Protein AF-A0A6N3GU72-F1 (afdb_monomer)

Nearest PDB structures (foldseek):
  8t19-assembly1_A  TM=7.615E-01  e=7.995E-03  Planobispora rosea
  4bs9-assembly1_A-2  TM=6.836E-01  e=5.473E-03  uncultured Prochloron sp. 06037A
  5lq4-assembly1_B  TM=6.013E-01  e=5.316E-02  Cyanothece sp. PCC 7425
  8pz5-assembly1_B  TM=5.854E-01  e=4.129E-02  Cyanothece sp. PCC 7425
  5why-assembly2_B  TM=6.225E-01  e=4.847E-01  Acetivibrio thermocellus ATCC 27405

Foldseek 3Di:
DLKAFDPQFDWDDDPQWIWTDDPVDIDIDHHNPCLVVVLNVVSHRPDDLVVSCVVGPDDSVVVVVSVVVCVVVVRIDHPVPDDPPDDPVRVVVVVVVVPPDD

Sequence (102 aa):
MRPKIKESMAPIYINNKIVFGTKSTHIEIDDEDGEIFKLLNIINGDLDINEIYKTSSIDNDIIDEVIDVLNENLLIENVELDSNLLSIYEKNRYNTNTVTNF

Secondary structure (DS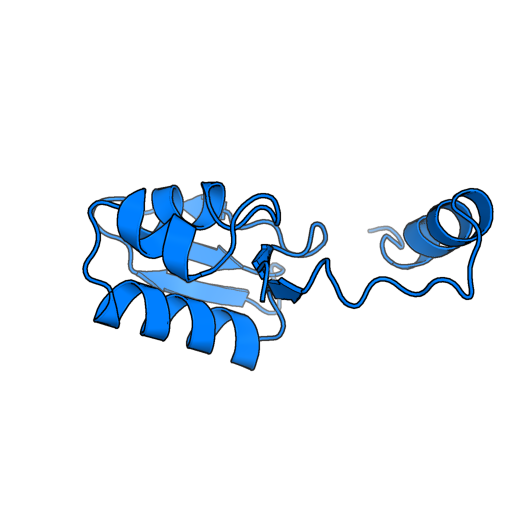SP, 8-state):
--EEE-GGG--EEETTEEEEE-SSSEEEEE-TTSHHHHHHHH-BSSS-HHHHHHH-SS-HHHHHHHHHHHHHTT-EEEGGG--TTS-HHHHHHHHTTSS---

Organism: NCBI:txid1559

Mean predicted aligned error: 6.75 Å

pLDDT: mean 84.99, std 13.01, range [34.69, 94.56]

Radius of gyration: 14.92 Å; Cα contacts (8 Å, |Δi|>4): 106; chains: 1; bounding box: 33×22×38 Å

Structure (mmCIF, N/CA/C/O backbone):
data_AF-A0A6N3GU72-F1
#
_entry.id   AF-A0A6N3GU72-F1
#
loop_
_atom_site.group_PDB
_atom_site.id
_atom_site.type_symbol
_atom_site.label_atom_id
_atom_site.label_alt_id
_atom_site.label_comp_id
_atom_site.label_asym_id
_atom_site.label_entity_id
_atom_site.label_seq_id
_atom_site.pdbx_PDB_ins_code
_atom_site.Cartn_x
_atom_site.Cartn_y
_atom_site.Cartn_z
_atom_site.occupancy
_atom_site.B_iso_or_equiv
_atom_site.auth_seq_id
_atom_site.auth_comp_id
_atom_site.auth_asym_id
_atom_site.auth_atom_id
_atom_site.pdbx_PDB_model_num
ATOM 1 N N . MET A 1 1 ? 9.821 -8.779 0.712 1.00 83.88 1 MET A N 1
ATOM 2 C CA . MET A 1 1 ? 9.105 -7.834 -0.165 1.00 83.88 1 MET A CA 1
ATOM 3 C C . MET A 1 1 ? 9.304 -6.449 0.402 1.00 83.88 1 MET A C 1
ATOM 5 O O . MET A 1 1 ? 9.120 -6.286 1.605 1.00 83.88 1 MET A O 1
ATOM 9 N N . ARG A 1 2 ? 9.662 -5.490 -0.452 1.00 92.12 2 ARG A N 1
ATOM 10 C CA . ARG A 1 2 ? 9.661 -4.063 -0.124 1.00 92.12 2 ARG A CA 1
ATOM 11 C C . ARG A 1 2 ? 8.479 -3.415 -0.843 1.00 92.12 2 ARG A C 1
ATOM 13 O O . ARG A 1 2 ? 8.582 -3.164 -2.045 1.00 92.12 2 ARG A O 1
ATOM 20 N N . PRO A 1 3 ? 7.321 -3.278 -0.178 1.00 93.00 3 PRO A N 1
ATOM 21 C CA . PRO A 1 3 ? 6.127 -2.774 -0.833 1.00 93.00 3 PRO A CA 1
ATOM 22 C C . PRO A 1 3 ? 6.223 -1.260 -1.042 1.00 93.00 3 PRO A C 1
ATOM 24 O O . PRO A 1 3 ? 6.594 -0.512 -0.137 1.00 93.00 3 PRO A O 1
ATOM 27 N N . LYS A 1 4 ? 5.858 -0.815 -2.242 1.00 93.19 4 LYS A N 1
ATOM 28 C CA . LYS 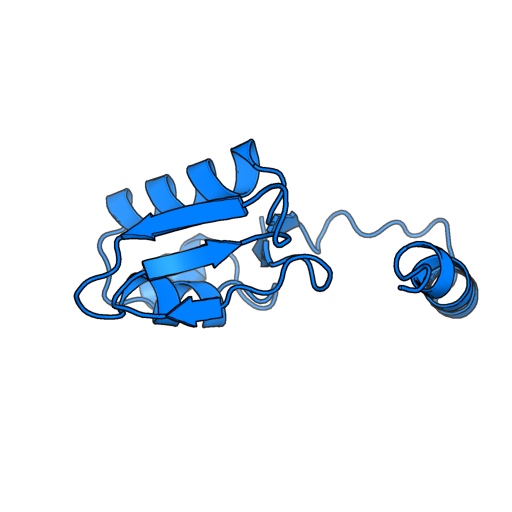A 1 4 ? 5.738 0.593 -2.617 1.00 93.19 4 LYS A CA 1
ATOM 29 C C . LYS A 1 4 ? 4.364 0.838 -3.223 1.00 93.19 4 LYS A C 1
ATOM 31 O O . LYS A 1 4 ? 3.942 0.084 -4.094 1.00 93.19 4 LYS A O 1
ATOM 36 N N . ILE A 1 5 ? 3.678 1.895 -2.801 1.00 92.44 5 ILE A N 1
ATOM 37 C CA . ILE A 1 5 ? 2.449 2.349 -3.463 1.00 92.44 5 ILE A CA 1
ATOM 38 C C . ILE A 1 5 ? 2.770 2.831 -4.883 1.00 92.44 5 ILE A C 1
ATOM 40 O O . ILE A 1 5 ? 3.695 3.620 -5.090 1.00 92.44 5 ILE A O 1
ATOM 44 N N . LYS A 1 6 ? 1.984 2.388 -5.868 1.00 88.50 6 LYS A N 1
ATOM 45 C CA . LYS A 1 6 ? 2.147 2.818 -7.260 1.00 88.50 6 LYS A CA 1
ATOM 46 C C . LYS A 1 6 ? 1.897 4.314 -7.396 1.00 88.50 6 LYS A C 1
ATOM 48 O O . LYS A 1 6 ? 0.840 4.816 -7.027 1.00 88.50 6 LYS A O 1
ATOM 53 N N . GLU A 1 7 ? 2.831 5.012 -8.032 1.00 83.25 7 GLU A N 1
ATOM 54 C CA . GLU A 1 7 ? 2.750 6.466 -8.228 1.00 83.25 7 GLU A CA 1
ATOM 55 C C . GLU A 1 7 ? 1.509 6.891 -9.030 1.00 83.25 7 GLU A C 1
ATOM 57 O O . GLU A 1 7 ? 0.934 7.947 -8.778 1.00 83.25 7 GLU A O 1
ATOM 62 N N . SER A 1 8 ? 1.048 6.048 -9.960 1.00 81.62 8 SER A N 1
ATOM 63 C CA . SER A 1 8 ? -0.170 6.286 -10.745 1.00 81.62 8 SER A CA 1
ATOM 64 C C . SER A 1 8 ? -1.469 6.162 -9.941 1.00 81.62 8 SER A C 1
ATOM 66 O O . SER A 1 8 ? -2.518 6.575 -10.431 1.00 81.62 8 SER A O 1
ATOM 68 N N . MET A 1 9 ? -1.409 5.604 -8.729 1.00 85.19 9 MET A N 1
ATOM 69 C CA . MET A 1 9 ? -2.548 5.341 -7.847 1.00 85.19 9 MET A CA 1
ATOM 70 C C . MET A 1 9 ? -2.288 5.909 -6.447 1.00 85.19 9 MET A C 1
ATOM 72 O O . MET A 1 9 ? -2.516 5.241 -5.442 1.00 85.19 9 MET A O 1
ATOM 76 N N . ALA A 1 10 ? -1.783 7.142 -6.373 1.00 86.06 10 ALA A N 1
ATOM 77 C CA . ALA A 1 10 ? -1.529 7.798 -5.096 1.00 86.06 10 ALA A CA 1
ATOM 78 C C . ALA A 1 10 ? -2.828 7.927 -4.260 1.00 86.06 10 ALA A C 1
ATOM 80 O O . ALA A 1 10 ? -3.842 8.396 -4.788 1.00 86.06 10 ALA A O 1
ATOM 81 N N . PRO A 1 11 ? -2.815 7.540 -2.971 1.00 91.44 11 PRO A N 1
ATOM 82 C CA . PRO A 1 11 ? -3.986 7.599 -2.107 1.00 91.44 11 PRO A CA 1
ATOM 83 C C . PRO A 1 11 ? -4.355 9.037 -1.754 1.00 91.44 11 PRO A C 1
ATOM 85 O O . PRO A 1 11 ? -3.491 9.893 -1.553 1.00 91.44 11 PRO A O 1
ATOM 88 N N . ILE A 1 12 ? -5.653 9.284 -1.597 1.00 90.94 12 ILE A N 1
ATOM 89 C CA . ILE A 1 12 ? -6.192 10.561 -1.125 1.00 90.94 12 ILE A CA 1
ATOM 90 C C . ILE A 1 12 ? -6.956 10.315 0.171 1.00 90.94 12 ILE A C 1
ATOM 92 O O . ILE A 1 12 ? -7.853 9.479 0.204 1.00 90.94 12 ILE A O 1
ATOM 96 N N . TYR A 1 13 ? -6.637 11.072 1.221 1.00 92.94 13 TYR A N 1
ATOM 97 C CA . TYR A 1 13 ? -7.393 11.047 2.471 1.00 92.94 13 TYR A CA 1
ATOM 98 C C . TYR A 1 13 ? -8.488 12.117 2.461 1.00 92.94 13 TYR A C 1
ATOM 100 O O . TYR A 1 13 ? -8.199 13.311 2.343 1.00 92.94 13 TYR A O 1
ATOM 108 N N . ILE A 1 14 ? -9.750 11.705 2.568 1.00 91.56 14 ILE A N 1
ATOM 109 C CA . ILE A 1 14 ? -10.907 12.604 2.575 1.00 91.56 14 ILE A CA 1
ATOM 110 C C . ILE A 1 14 ? -12.046 12.002 3.397 1.00 91.56 14 ILE A C 1
ATOM 112 O O . ILE A 1 14 ? -12.365 10.831 3.252 1.00 91.56 14 ILE A O 1
ATOM 116 N N . ASN A 1 15 ? -12.691 12.815 4.239 1.00 90.88 15 ASN A N 1
ATOM 117 C CA . ASN A 1 15 ? -13.845 12.406 5.051 1.00 90.88 15 ASN A CA 1
ATOM 118 C C . ASN A 1 15 ? -13.625 11.090 5.827 1.00 90.88 15 ASN A C 1
ATOM 120 O O . ASN A 1 15 ? -14.506 10.235 5.816 1.00 90.88 15 ASN A O 1
ATOM 124 N N . ASN A 1 16 ? -12.466 10.936 6.480 1.00 93.19 16 ASN A N 1
ATOM 125 C CA . ASN A 1 16 ? -12.096 9.734 7.243 1.00 93.19 16 ASN A CA 1
ATOM 126 C C . ASN A 1 16 ? -12.016 8.451 6.402 1.00 93.19 16 ASN A C 1
ATOM 128 O O . ASN A 1 16 ? -12.241 7.347 6.892 1.00 93.19 16 ASN A O 1
ATOM 132 N N . LYS A 1 17 ? -11.721 8.609 5.111 1.00 93.06 17 LYS A N 1
ATOM 133 C CA . LYS A 1 17 ? -11.523 7.515 4.171 1.00 93.06 17 LYS A CA 1
ATOM 134 C C . LYS A 1 17 ? -10.268 7.735 3.357 1.00 93.06 17 LYS A C 1
ATOM 136 O O . LYS A 1 17 ? -9.900 8.868 3.037 1.00 93.06 17 LYS A O 1
ATOM 141 N N . ILE A 1 18 ? -9.664 6.632 2.953 1.00 93.75 18 ILE A N 1
ATOM 142 C CA . ILE A 1 18 ? -8.588 6.592 1.978 1.00 93.75 18 ILE A CA 1
ATOM 143 C C . ILE A 1 18 ? -9.182 6.151 0.652 1.00 93.75 18 ILE A C 1
ATOM 145 O O . ILE A 1 18 ? -9.814 5.101 0.566 1.00 93.75 18 ILE A O 1
ATOM 149 N N . VAL A 1 19 ? -8.962 6.947 -0.387 1.00 92.69 19 VAL A N 1
ATOM 150 C CA . VAL A 1 19 ? -9.480 6.684 -1.726 1.00 92.69 19 VAL A CA 1
ATOM 151 C C . VAL A 1 19 ? -8.328 6.423 -2.686 1.00 92.69 19 VAL A C 1
ATOM 153 O O . VAL A 1 19 ? -7.421 7.248 -2.814 1.00 92.69 19 VAL A O 1
ATOM 156 N N . PHE A 1 20 ? -8.403 5.299 -3.395 1.00 91.56 20 PHE A N 1
ATOM 157 C CA . PHE A 1 20 ? -7.511 4.945 -4.498 1.00 91.56 20 PHE A CA 1
ATOM 158 C C . PHE A 1 20 ? -8.284 4.929 -5.814 1.00 91.56 20 PHE A C 1
ATOM 160 O O . PHE A 1 20 ? -9.346 4.315 -5.891 1.00 91.56 20 PHE A O 1
ATOM 167 N N . GLY A 1 21 ? -7.738 5.536 -6.869 1.00 84.56 21 GLY A N 1
ATOM 168 C CA . GLY A 1 21 ? -8.264 5.413 -8.231 1.00 84.56 21 GLY A CA 1
ATOM 169 C C . GLY A 1 21 ? -8.785 6.713 -8.841 1.00 84.56 21 GLY A C 1
ATOM 170 O O . GLY A 1 21 ? -8.330 7.812 -8.531 1.00 84.56 21 GLY A O 1
ATOM 171 N N . THR A 1 22 ? -9.719 6.575 -9.781 1.00 77.12 22 THR A N 1
ATOM 172 C CA . THR A 1 22 ? -10.271 7.678 -10.581 1.00 77.12 22 THR A CA 1
ATOM 173 C C . THR A 1 22 ? -11.724 7.957 -10.204 1.00 77.12 22 THR A C 1
ATOM 175 O O . THR A 1 22 ? -12.375 7.162 -9.531 1.00 77.12 22 THR A O 1
ATOM 178 N N . LYS A 1 23 ? -12.294 9.059 -10.711 1.00 72.81 23 LYS A N 1
ATOM 179 C CA . LYS A 1 23 ? -13.723 9.374 -10.518 1.00 72.81 23 LYS A CA 1
ATOM 180 C C . LYS A 1 23 ? -14.675 8.244 -10.936 1.00 72.81 23 LYS A C 1
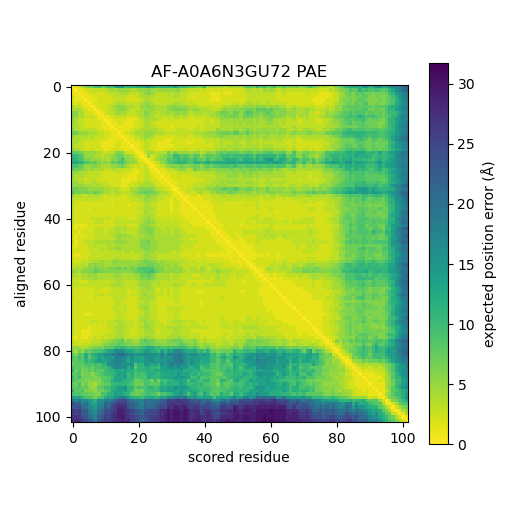ATOM 182 O O . LYS A 1 23 ? -15.764 8.153 -10.384 1.00 72.81 23 LYS A O 1
ATOM 187 N N . SER A 1 24 ? -14.302 7.431 -11.926 1.00 74.38 24 SER A N 1
ATOM 188 C CA . SER A 1 24 ? -15.146 6.357 -12.466 1.00 74.38 24 SER A CA 1
ATOM 189 C C . SER A 1 24 ? -14.982 5.020 -11.748 1.00 74.38 24 SER A C 1
ATOM 191 O O . SER A 1 24 ? -15.918 4.230 -11.724 1.00 74.38 24 SER A O 1
ATOM 193 N N . THR A 1 25 ? -13.806 4.758 -11.183 1.00 81.19 25 THR A N 1
ATOM 194 C CA . THR A 1 25 ? -13.480 3.497 -10.508 1.00 81.19 25 THR A CA 1
ATOM 195 C C . THR A 1 25 ? -12.533 3.799 -9.364 1.00 81.19 25 THR A C 1
ATOM 197 O O . THR A 1 25 ? -11.402 4.236 -9.603 1.00 81.19 25 THR A O 1
ATOM 200 N N . HIS A 1 26 ? -12.997 3.570 -8.142 1.00 88.38 26 HIS A N 1
ATOM 201 C CA . HIS A 1 26 ? -12.213 3.812 -6.946 1.00 88.38 26 HIS A CA 1
ATOM 202 C C . HIS A 1 26 ? -12.471 2.738 -5.894 1.00 88.38 26 HIS A C 1
ATOM 204 O O . HIS A 1 26 ? -13.498 2.059 -5.919 1.00 88.38 26 HIS A O 1
ATOM 210 N N . ILE A 1 27 ? -11.508 2.608 -4.993 1.00 90.25 27 ILE A N 1
ATOM 211 C CA . ILE A 1 27 ? -11.587 1.806 -3.778 1.00 90.25 27 ILE A CA 1
ATOM 212 C C . ILE A 1 27 ? -11.562 2.782 -2.614 1.00 90.25 27 ILE A C 1
ATOM 214 O O . ILE A 1 27 ? -10.768 3.726 -2.623 1.00 90.25 27 ILE A O 1
ATOM 218 N N . GLU A 1 28 ? -12.433 2.553 -1.640 1.00 91.56 28 GLU A N 1
ATOM 219 C CA . GLU A 1 28 ? -12.463 3.295 -0.385 1.00 91.56 28 GLU A CA 1
ATOM 220 C C . GLU A 1 28 ? -12.080 2.358 0.756 1.00 91.56 28 GLU A C 1
ATOM 222 O O . GLU A 1 28 ? -12.566 1.230 0.822 1.00 91.56 28 GLU A O 1
ATOM 227 N N . ILE A 1 29 ? -11.225 2.843 1.647 1.00 90.56 29 ILE A N 1
ATOM 228 C CA . ILE A 1 29 ? -10.882 2.191 2.908 1.00 90.56 29 ILE A CA 1
ATOM 229 C C . ILE A 1 29 ? -11.281 3.158 4.017 1.00 90.56 29 ILE A C 1
ATOM 231 O O . ILE A 1 29 ? -10.870 4.320 3.988 1.00 90.56 29 ILE A O 1
ATOM 235 N N . ASP A 1 30 ? -12.095 2.700 4.962 1.00 91.94 30 ASP A N 1
ATOM 236 C CA . ASP A 1 30 ? -12.455 3.492 6.137 1.00 91.94 30 ASP A CA 1
ATOM 237 C C . ASP A 1 30 ? -11.232 3.625 7.060 1.00 91.94 30 ASP A C 1
ATOM 239 O O . ASP A 1 30 ? -10.554 2.642 7.352 1.00 91.94 30 ASP A O 1
ATOM 243 N N . ASP A 1 31 ? -10.929 4.846 7.496 1.00 91.50 31 ASP A N 1
ATOM 244 C CA . ASP A 1 31 ? -9.777 5.157 8.348 1.00 91.50 31 ASP A CA 1
ATOM 245 C C . ASP A 1 31 ? -10.136 6.326 9.273 1.00 91.50 31 ASP A C 1
ATOM 247 O O . ASP A 1 31 ? -9.756 7.473 9.041 1.00 91.50 31 ASP A O 1
ATOM 251 N N . GLU A 1 32 ? -10.940 6.039 10.301 1.00 88.38 32 GLU A N 1
ATOM 252 C CA . GLU A 1 32 ? -11.496 7.056 11.205 1.00 88.38 32 GLU A CA 1
ATOM 253 C C . GLU A 1 32 ? -10.422 7.888 11.919 1.00 88.38 32 GLU A C 1
ATOM 255 O O . GLU A 1 32 ? -10.579 9.104 12.064 1.00 88.38 32 GLU A O 1
ATOM 260 N N . ASP A 1 33 ? -9.314 7.247 12.295 1.00 87.69 33 ASP A N 1
ATOM 261 C CA . ASP A 1 33 ? -8.230 7.844 13.079 1.00 87.69 33 ASP A CA 1
ATOM 262 C C . ASP A 1 33 ? -7.025 8.291 12.224 1.00 87.69 33 ASP A C 1
ATOM 264 O O . ASP A 1 33 ? -6.047 8.864 12.731 1.00 87.69 33 ASP A O 1
ATOM 268 N N . GLY A 1 34 ? -7.080 8.068 10.906 1.00 89.94 34 GLY A N 1
ATOM 269 C CA . GLY A 1 34 ? -5.999 8.409 9.981 1.00 89.94 34 GLY A CA 1
ATOM 270 C C . GLY A 1 34 ? -4.740 7.550 10.162 1.00 89.94 34 GLY A C 1
ATOM 271 O O . GLY A 1 34 ? -3.647 7.966 9.759 1.00 89.94 34 GLY A O 1
ATOM 272 N N . GLU A 1 35 ? -4.831 6.421 10.865 1.00 91.31 35 GLU A N 1
ATOM 273 C CA . GLU A 1 35 ? -3.683 5.564 11.165 1.00 91.31 35 GLU A CA 1
A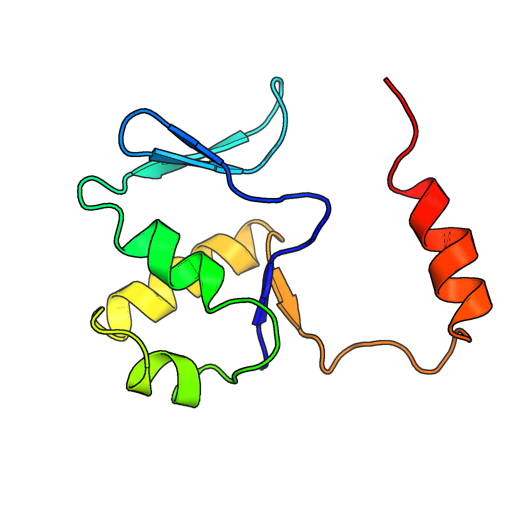TOM 274 C C . GLU A 1 35 ? -3.275 4.747 9.946 1.00 91.31 35 GLU A C 1
ATOM 276 O O . GLU A 1 35 ? -2.085 4.688 9.623 1.00 91.31 35 GLU A O 1
ATOM 281 N N . ILE A 1 36 ? -4.248 4.217 9.202 1.00 92.19 36 ILE A N 1
ATOM 282 C CA . ILE A 1 36 ? -3.972 3.471 7.973 1.00 92.19 36 ILE A CA 1
ATOM 283 C C . ILE A 1 36 ? -3.319 4.410 6.954 1.00 92.19 36 ILE A C 1
ATOM 285 O O . ILE A 1 36 ? -2.325 4.054 6.327 1.00 92.19 36 ILE A O 1
ATOM 289 N N . PHE A 1 37 ? -3.774 5.658 6.841 1.00 93.56 37 PHE A N 1
ATOM 290 C CA . PHE A 1 37 ? -3.166 6.622 5.930 1.00 93.56 37 PHE A CA 1
ATOM 291 C C . PHE A 1 37 ? -1.716 6.955 6.311 1.00 93.56 37 PHE A C 1
ATOM 293 O O . PHE A 1 37 ? -0.863 7.125 5.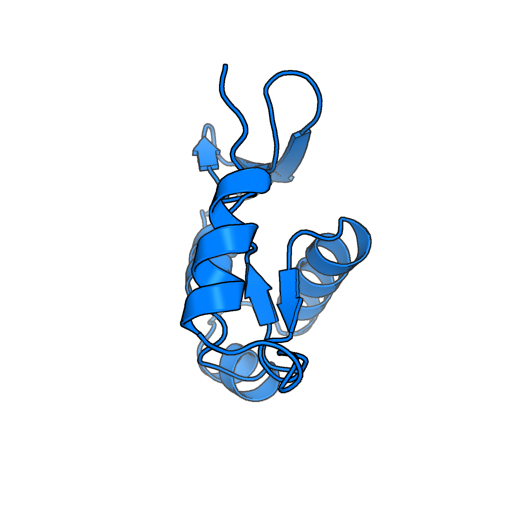437 1.00 93.56 37 PHE A O 1
ATOM 300 N N . LYS A 1 38 ? -1.388 7.002 7.611 1.00 92.06 38 LYS A N 1
ATOM 301 C CA . LYS A 1 38 ? 0.008 7.136 8.066 1.00 92.06 38 LYS A CA 1
ATOM 302 C C . LYS A 1 38 ? 0.836 5.913 7.683 1.00 92.06 38 LYS A C 1
ATOM 304 O O . LYS A 1 38 ? 1.955 6.099 7.212 1.00 92.06 38 LYS A O 1
ATOM 309 N N . LEU A 1 39 ? 0.290 4.704 7.829 1.00 92.81 39 LEU A N 1
ATOM 310 C CA . LEU A 1 39 ? 0.942 3.468 7.393 1.00 92.81 39 LEU A CA 1
ATOM 311 C C . LEU A 1 39 ? 1.263 3.499 5.897 1.00 92.81 39 LEU A C 1
ATOM 313 O O . LEU A 1 39 ? 2.382 3.166 5.515 1.00 92.81 39 LEU A O 1
ATOM 317 N N . LEU A 1 40 ? 0.343 3.972 5.052 1.00 92.62 40 LEU A N 1
ATOM 318 C CA . LEU A 1 40 ? 0.577 4.072 3.606 1.00 92.62 40 LEU A CA 1
ATOM 319 C C . LEU A 1 40 ? 1.781 4.952 3.248 1.00 92.62 40 LEU A C 1
ATOM 321 O O . LEU A 1 40 ? 2.478 4.661 2.281 1.00 92.62 40 LEU A O 1
ATOM 325 N N . ASN A 1 41 ? 2.070 5.988 4.041 1.00 89.94 41 ASN A N 1
ATOM 326 C CA . ASN A 1 41 ? 3.257 6.824 3.832 1.00 89.94 41 ASN A CA 1
ATOM 327 C C . ASN A 1 41 ? 4.573 6.088 4.149 1.00 89.94 41 ASN A C 1
ATOM 329 O O . ASN A 1 41 ? 5.627 6.494 3.664 1.00 89.94 41 ASN A O 1
ATOM 333 N N . ILE A 1 42 ? 4.517 5.020 4.949 1.00 92.88 42 ILE A N 1
ATOM 334 C CA . ILE A 1 42 ? 5.654 4.140 5.259 1.00 92.88 42 ILE A CA 1
ATOM 335 C C . ILE A 1 42 ? 5.837 3.086 4.148 1.00 92.88 42 ILE A C 1
ATOM 337 O O . ILE A 1 42 ? 6.952 2.634 3.900 1.00 92.88 42 ILE A O 1
ATOM 341 N N . ILE A 1 43 ? 4.768 2.734 3.422 1.00 92.31 43 ILE A N 1
ATOM 342 C CA . ILE A 1 43 ? 4.777 1.805 2.276 1.00 92.31 43 ILE A CA 1
ATOM 343 C C . ILE A 1 43 ? 5.288 2.525 1.010 1.00 92.31 43 ILE A C 1
ATOM 345 O O . ILE A 1 43 ? 4.595 2.705 0.007 1.00 92.31 43 ILE A O 1
ATOM 349 N N . ASN A 1 44 ? 6.536 2.985 1.056 1.00 90.81 44 ASN A N 1
A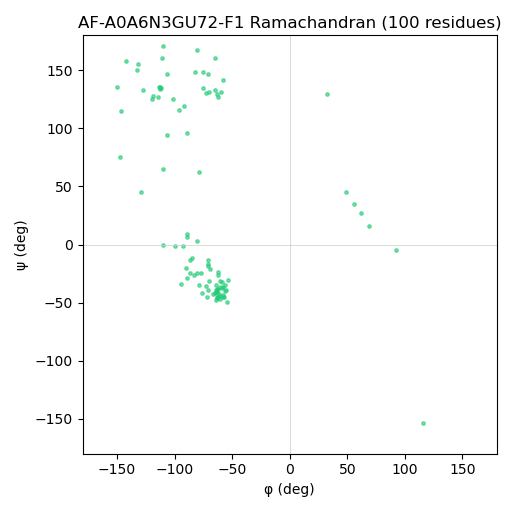TOM 350 C CA . ASN A 1 44 ? 7.176 3.763 -0.008 1.00 90.81 44 ASN A CA 1
ATOM 351 C C . ASN A 1 44 ? 8.282 2.990 -0.758 1.00 90.81 44 ASN A C 1
ATOM 353 O O . ASN A 1 44 ? 8.874 3.524 -1.697 1.00 90.81 44 ASN A O 1
ATOM 357 N N . GLY A 1 45 ? 8.538 1.736 -0.372 1.00 91.12 45 GLY A N 1
ATOM 358 C CA . GLY A 1 45 ? 9.576 0.879 -0.943 1.00 91.12 45 GLY A CA 1
ATOM 359 C C . GLY A 1 45 ? 10.935 0.912 -0.235 1.00 91.12 45 GLY A C 1
ATOM 360 O O . GLY A 1 45 ? 11.813 0.127 -0.602 1.00 91.12 45 GLY A O 1
ATOM 361 N N . ASP A 1 46 ? 11.120 1.767 0.774 1.00 91.88 46 ASP A N 1
ATOM 362 C CA . ASP A 1 46 ? 12.385 1.858 1.515 1.00 91.88 46 ASP A CA 1
ATOM 363 C C . ASP A 1 46 ? 12.537 0.728 2.541 1.00 91.88 46 ASP A C 1
ATOM 365 O O . ASP A 1 46 ? 13.646 0.233 2.756 1.00 91.88 46 ASP A O 1
ATOM 369 N N . LEU A 1 47 ? 11.420 0.311 3.145 1.00 93.25 47 LEU A N 1
ATOM 370 C CA . LEU A 1 47 ? 11.361 -0.686 4.211 1.00 93.25 47 LEU A CA 1
ATOM 371 C C . LEU A 1 47 ? 10.806 -2.022 3.712 1.00 93.25 47 LEU A C 1
ATOM 373 O O . LEU A 1 47 ? 9.923 -2.074 2.850 1.00 93.25 47 LEU A O 1
ATOM 377 N N . ASP A 1 48 ? 11.304 -3.116 4.282 1.00 93.38 48 ASP A N 1
ATOM 378 C CA . ASP A 1 48 ? 10.644 -4.414 4.167 1.00 93.38 48 ASP A CA 1
ATOM 379 C C . ASP A 1 48 ? 9.471 -4.561 5.157 1.00 93.38 48 ASP A C 1
ATOM 381 O O . ASP A 1 48 ? 9.301 -3.771 6.084 1.00 93.38 48 ASP A O 1
ATOM 385 N N . ILE A 1 49 ? 8.641 -5.592 4.966 1.00 91.19 49 ILE A N 1
ATOM 386 C CA . ILE A 1 49 ? 7.460 -5.845 5.812 1.00 91.19 49 ILE A CA 1
ATOM 387 C C . ILE A 1 49 ? 7.824 -5.970 7.306 1.00 91.19 49 ILE A C 1
ATOM 389 O O . ILE A 1 49 ? 7.132 -5.421 8.162 1.00 91.19 49 ILE A O 1
ATOM 393 N N . ASN A 1 50 ? 8.940 -6.627 7.641 1.00 93.19 50 ASN A N 1
ATOM 394 C CA . ASN A 1 50 ? 9.344 -6.807 9.038 1.00 93.19 50 ASN A CA 1
ATOM 395 C C . ASN A 1 50 ? 9.807 -5.490 9.679 1.00 93.19 50 ASN A C 1
ATOM 397 O O . ASN A 1 50 ? 9.691 -5.308 10.892 1.00 93.19 50 ASN A O 1
ATOM 401 N N . GLU A 1 51 ? 10.386 -4.588 8.890 1.00 94.25 51 GLU A N 1
ATOM 402 C CA . GLU A 1 51 ? 10.759 -3.237 9.311 1.00 94.25 51 GLU A CA 1
ATOM 403 C C . GLU A 1 51 ? 9.531 -2.334 9.475 1.00 94.25 51 GLU A C 1
ATOM 405 O O . GLU A 1 51 ? 9.481 -1.543 10.423 1.00 94.25 51 GLU A O 1
ATOM 410 N N . ILE A 1 52 ? 8.514 -2.500 8.624 1.00 93.50 52 ILE A N 1
ATOM 411 C CA . ILE A 1 52 ? 7.222 -1.815 8.752 1.00 93.50 52 ILE A CA 1
ATOM 412 C C . ILE A 1 52 ? 6.549 -2.194 10.078 1.00 93.50 52 ILE A C 1
ATOM 414 O O . ILE A 1 52 ? 6.176 -1.289 10.824 1.00 93.50 52 ILE A O 1
ATOM 418 N N . TYR A 1 53 ? 6.495 -3.483 10.440 1.00 93.94 53 TYR A N 1
ATOM 419 C CA . TYR A 1 53 ? 5.944 -3.931 11.733 1.00 93.94 53 TYR A CA 1
ATOM 420 C C . TYR A 1 53 ? 6.619 -3.275 12.945 1.00 93.94 53 TYR A C 1
ATOM 422 O O . TYR A 1 53 ? 5.986 -3.015 13.960 1.00 93.94 53 TYR A O 1
ATOM 430 N N . LYS A 1 54 ? 7.926 -3.004 12.863 1.00 92.56 54 LYS A N 1
ATOM 431 C CA . LYS A 1 54 ? 8.682 -2.380 13.964 1.00 92.56 54 LYS A CA 1
ATOM 432 C C . LYS A 1 54 ? 8.509 -0.866 14.032 1.00 92.56 54 LYS A C 1
ATOM 434 O O . LYS A 1 54 ? 8.772 -0.275 15.076 1.00 92.56 54 LYS A O 1
ATOM 439 N N . THR A 1 55 ? 8.170 -0.248 12.906 1.00 90.19 55 THR A N 1
ATOM 440 C CA . THR A 1 55 ? 8.091 1.210 12.760 1.00 90.19 55 THR A CA 1
ATOM 441 C C . THR A 1 55 ? 6.667 1.711 12.982 1.00 90.19 55 THR A C 1
ATOM 443 O O . THR A 1 55 ? 6.466 2.801 13.516 1.00 90.19 55 THR A O 1
ATOM 446 N N . SER A 1 56 ? 5.680 0.915 12.575 1.00 88.62 56 SER A N 1
ATOM 447 C CA . SER A 1 56 ? 4.269 1.206 12.775 1.00 88.62 56 SER A CA 1
ATOM 448 C C . SER A 1 56 ? 3.858 0.969 14.229 1.00 88.62 56 SER A C 1
ATOM 450 O O . SER A 1 56 ? 4.397 0.107 14.915 1.00 88.62 56 SER A O 1
ATOM 452 N N . SER A 1 57 ? 2.887 1.748 14.702 1.00 88.00 57 SER A N 1
ATOM 453 C CA . SER A 1 57 ? 2.210 1.505 15.988 1.00 88.00 57 SER A CA 1
ATOM 454 C C . SER A 1 57 ? 0.935 0.666 15.832 1.00 88.00 57 SER A C 1
ATOM 456 O O . SER A 1 57 ? 0.268 0.389 16.824 1.00 88.00 57 SER A O 1
ATOM 458 N N . ILE A 1 58 ? 0.600 0.293 14.595 1.00 90.56 58 ILE A N 1
ATOM 459 C CA . ILE A 1 58 ? -0.575 -0.502 14.230 1.00 90.56 58 ILE A CA 1
ATOM 460 C C . ILE A 1 58 ? -0.264 -1.986 14.441 1.00 90.56 58 ILE A C 1
ATOM 462 O O . ILE A 1 58 ? 0.882 -2.407 14.281 1.00 90.56 58 ILE A O 1
ATOM 466 N N . ASP A 1 59 ? -1.287 -2.766 14.784 1.00 92.88 59 ASP A N 1
ATOM 467 C CA . ASP A 1 59 ? -1.180 -4.219 14.912 1.00 92.88 59 ASP A CA 1
ATOM 468 C C . ASP A 1 59 ? -0.699 -4.867 13.600 1.00 92.88 59 ASP A C 1
ATOM 470 O O . ASP A 1 59 ? -1.106 -4.468 12.506 1.00 92.88 59 ASP A O 1
ATOM 474 N N . ASN A 1 60 ? 0.154 -5.885 13.710 1.00 93.38 60 ASN A N 1
ATOM 475 C CA . ASN A 1 60 ? 0.695 -6.601 12.559 1.00 93.38 60 ASN A CA 1
ATOM 476 C C . ASN A 1 60 ? -0.414 -7.251 11.727 1.00 93.38 60 ASN A C 1
ATOM 478 O O . ASN A 1 60 ? -0.325 -7.219 10.504 1.00 93.38 60 ASN A O 1
ATOM 482 N N . ASP A 1 61 ? -1.471 -7.758 12.370 1.00 93.19 61 ASP A N 1
ATOM 483 C CA . ASP A 1 61 ? -2.597 -8.379 11.663 1.00 93.19 61 ASP A CA 1
ATOM 484 C C . ASP A 1 61 ? -3.319 -7.359 10.759 1.00 93.19 61 ASP A C 1
ATOM 486 O O . ASP A 1 61 ? -3.691 -7.669 9.629 1.00 93.19 61 ASP A O 1
ATOM 490 N N . ILE A 1 62 ? -3.454 -6.109 11.223 1.00 90.75 62 ILE A N 1
ATOM 491 C CA . ILE A 1 62 ? -4.050 -5.012 10.442 1.00 90.75 62 ILE A CA 1
ATOM 492 C C . ILE A 1 62 ? -3.105 -4.587 9.313 1.00 90.75 62 ILE A C 1
ATOM 494 O O . ILE A 1 62 ? -3.548 -4.286 8.206 1.00 90.75 62 ILE A O 1
ATOM 498 N N . ILE A 1 63 ? -1.794 -4.550 9.572 1.00 93.31 63 ILE A N 1
ATOM 499 C CA . ILE A 1 63 ? -0.797 -4.240 8.539 1.00 93.31 63 ILE A CA 1
ATOM 500 C C 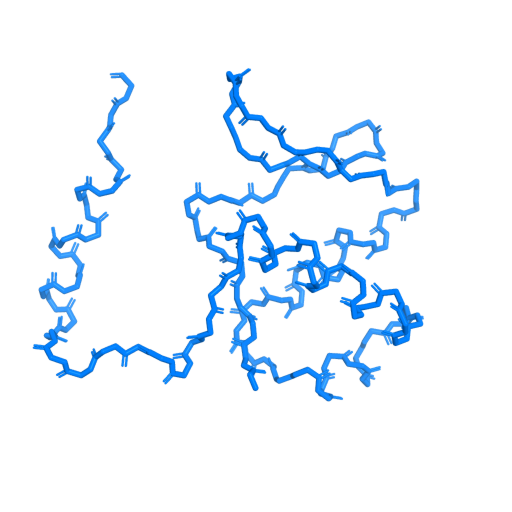. ILE A 1 63 ? -0.868 -5.277 7.413 1.00 93.31 63 ILE A C 1
ATOM 502 O O . ILE A 1 63 ? -0.860 -4.891 6.243 1.00 93.31 63 ILE A O 1
ATOM 506 N N . ASP A 1 64 ? -0.973 -6.559 7.758 1.00 94.56 64 ASP A N 1
ATOM 507 C CA . ASP A 1 64 ? -1.101 -7.650 6.791 1.00 94.56 64 ASP A CA 1
ATOM 508 C C . ASP A 1 64 ? -2.389 -7.531 5.979 1.00 94.56 64 ASP A C 1
ATOM 510 O O . ASP A 1 64 ? -2.331 -7.567 4.751 1.00 94.56 64 ASP A O 1
ATOM 514 N N . GLU A 1 65 ? -3.524 -7.271 6.632 1.00 92.88 65 GLU A N 1
ATOM 515 C CA . GLU A 1 65 ? -4.803 -7.046 5.950 1.00 92.88 65 GLU A CA 1
ATOM 516 C C . GLU A 1 65 ? -4.726 -5.876 4.958 1.00 92.88 65 GLU A C 1
ATOM 518 O O . GLU A 1 65 ? -5.152 -5.994 3.806 1.00 92.88 65 GLU A O 1
ATOM 523 N N . VAL A 1 66 ? -4.127 -4.751 5.361 1.00 92.56 66 VAL A N 1
ATOM 524 C CA . VAL A 1 66 ? -3.951 -3.590 4.478 1.00 92.56 66 VAL A CA 1
ATOM 525 C C . VAL A 1 66 ? -3.048 -3.942 3.296 1.00 92.56 66 VAL A C 1
ATOM 527 O O . VAL A 1 66 ? -3.372 -3.601 2.158 1.00 92.56 66 VAL A O 1
ATOM 530 N N . ILE A 1 67 ? -1.926 -4.627 3.527 1.00 93.12 67 ILE A N 1
ATOM 531 C CA . ILE A 1 67 ? -1.014 -5.044 2.452 1.00 93.12 67 ILE A CA 1
ATOM 532 C C . ILE A 1 67 ? -1.720 -5.987 1.475 1.00 93.12 67 ILE A C 1
ATOM 534 O O . ILE A 1 67 ? -1.571 -5.809 0.262 1.00 93.12 67 ILE A O 1
ATOM 538 N N . ASP A 1 68 ? -2.505 -6.939 1.972 1.00 93.31 68 ASP A N 1
ATOM 539 C CA . ASP A 1 68 ? -3.255 -7.881 1.146 1.00 93.31 68 ASP A CA 1
ATOM 540 C C . ASP A 1 68 ? -4.300 -7.159 0.293 1.00 93.31 68 ASP A C 1
ATOM 542 O O . ASP A 1 68 ? -4.297 -7.321 -0.929 1.00 93.31 68 ASP A O 1
ATOM 546 N N . VAL A 1 69 ? -5.101 -6.261 0.879 1.00 92.25 69 VAL A N 1
ATOM 547 C CA . VAL A 1 69 ? -6.069 -5.436 0.133 1.00 92.25 69 VAL A CA 1
ATOM 548 C C . VAL A 1 69 ? -5.371 -4.625 -0.959 1.00 92.25 69 VAL A C 1
ATOM 550 O O . VAL A 1 69 ? -5.833 -4.576 -2.103 1.00 92.25 69 VAL A O 1
ATOM 553 N N . LEU A 1 70 ? -4.238 -3.995 -0.646 1.00 92.31 70 LEU A N 1
ATOM 554 C CA . LEU A 1 70 ? -3.472 -3.233 -1.630 1.00 92.31 70 LEU A CA 1
ATOM 555 C C . LEU A 1 70 ? -2.923 -4.130 -2.747 1.00 92.31 70 LEU A C 1
ATOM 557 O O . LEU A 1 70 ? -2.905 -3.721 -3.910 1.00 92.31 70 LEU A O 1
ATOM 561 N N . ASN A 1 71 ? -2.469 -5.338 -2.420 1.00 91.75 71 ASN A N 1
ATOM 562 C CA . ASN A 1 71 ? -1.907 -6.277 -3.382 1.00 91.75 71 ASN A CA 1
ATOM 563 C C . ASN A 1 71 ? -2.985 -6.873 -4.301 1.00 91.75 71 ASN A C 1
ATOM 565 O O . ASN A 1 71 ? -2.811 -6.882 -5.521 1.00 91.75 71 ASN A O 1
ATOM 569 N N . GLU A 1 72 ? -4.121 -7.299 -3.743 1.00 91.31 72 GLU A N 1
ATOM 570 C CA . GLU A 1 72 ? -5.277 -7.819 -4.487 1.00 91.31 72 GLU A CA 1
ATOM 571 C C . GLU A 1 72 ? -5.813 -6.801 -5.497 1.00 91.31 72 GLU A C 1
ATOM 573 O O . GLU A 1 72 ? -6.185 -7.152 -6.618 1.00 91.31 72 GLU A O 1
ATOM 578 N N . ASN A 1 73 ? -5.783 -5.521 -5.126 1.00 89.06 73 ASN A N 1
ATOM 579 C CA . ASN A 1 73 ? -6.211 -4.420 -5.980 1.00 89.06 73 ASN A CA 1
ATOM 580 C C . ASN A 1 73 ? -5.089 -3.847 -6.862 1.00 89.06 73 ASN A C 1
ATOM 582 O O . ASN A 1 73 ? -5.292 -2.850 -7.556 1.00 89.06 73 ASN A O 1
ATOM 586 N N . LEU A 1 74 ? -3.909 -4.477 -6.872 1.00 89.06 74 LEU A N 1
ATOM 587 C CA . LEU A 1 74 ? -2.747 -4.066 -7.663 1.00 89.06 74 LEU A CA 1
ATOM 588 C C . LEU A 1 74 ? -2.320 -2.609 -7.398 1.00 89.06 74 LEU A C 1
ATOM 590 O O . LEU A 1 74 ? -1.870 -1.925 -8.321 1.00 89.06 74 LEU A O 1
ATOM 594 N N . LEU A 1 75 ? -2.452 -2.133 -6.161 1.00 91.06 75 LEU A N 1
ATOM 595 C CA . LEU A 1 75 ? -2.129 -0.767 -5.730 1.00 91.06 75 LEU A CA 1
ATOM 596 C C . LEU A 1 75 ? -0.682 -0.619 -5.246 1.00 91.06 75 LEU A C 1
ATOM 598 O O . LEU A 1 75 ? -0.144 0.489 -5.256 1.00 91.06 75 LEU A O 1
ATOM 602 N N . ILE A 1 76 ? -0.038 -1.727 -4.875 1.00 92.12 76 ILE A N 1
ATOM 603 C CA . ILE A 1 76 ? 1.384 -1.778 -4.521 1.00 92.12 76 ILE A CA 1
ATOM 604 C C . ILE A 1 76 ? 2.212 -2.533 -5.564 1.00 92.12 76 ILE A C 1
ATOM 606 O O . ILE A 1 76 ? 1.701 -3.302 -6.381 1.00 92.12 76 ILE A O 1
ATOM 610 N N . GLU A 1 77 ? 3.515 -2.291 -5.539 1.00 90.12 77 GLU A N 1
ATOM 611 C CA . GLU A 1 77 ? 4.543 -2.991 -6.300 1.00 90.12 77 GLU A CA 1
ATOM 612 C C . GLU A 1 77 ? 5.709 -3.380 -5.381 1.00 90.12 77 GLU A C 1
ATOM 614 O O . GLU A 1 77 ? 5.929 -2.759 -4.341 1.00 90.12 77 GLU A O 1
ATOM 619 N N . ASN A 1 78 ? 6.461 -4.421 -5.751 1.00 87.31 78 ASN A N 1
ATOM 620 C CA . ASN A 1 78 ? 7.690 -4.782 -5.046 1.00 87.31 78 ASN A CA 1
ATOM 621 C C . ASN A 1 78 ? 8.888 -4.171 -5.773 1.00 87.31 78 ASN A C 1
ATOM 623 O O . ASN A 1 78 ? 9.190 -4.572 -6.899 1.00 87.31 78 ASN A O 1
ATOM 627 N N . VAL A 1 79 ? 9.602 -3.258 -5.113 1.00 83.81 79 VAL A N 1
ATOM 628 C CA . VAL A 1 79 ? 10.754 -2.558 -5.714 1.00 83.81 79 VAL A CA 1
ATOM 629 C C . VAL A 1 79 ? 11.890 -3.511 -6.100 1.00 83.81 79 VAL A C 1
ATOM 631 O O . VAL A 1 79 ? 12.681 -3.212 -6.988 1.00 83.81 79 VAL A O 1
ATOM 634 N N . GLU A 1 80 ? 11.964 -4.687 -5.473 1.00 78.31 80 GLU A N 1
ATOM 635 C CA . GLU A 1 80 ? 12.973 -5.711 -5.779 1.00 78.31 80 GLU A CA 1
ATOM 636 C C . GLU A 1 80 ? 12.752 -6.392 -7.141 1.00 78.31 80 GLU A C 1
ATOM 638 O O . GLU A 1 80 ? 13.664 -7.034 -7.659 1.00 78.31 80 GLU A O 1
ATOM 643 N N . LEU A 1 81 ? 11.556 -6.266 -7.729 1.00 71.69 81 LEU A N 1
ATOM 644 C CA . LEU A 1 81 ? 11.214 -6.851 -9.030 1.00 71.69 81 LEU A CA 1
ATOM 645 C C . LEU A 1 81 ? 11.524 -5.921 -10.211 1.00 71.69 81 LEU A C 1
ATOM 647 O O . LEU A 1 81 ? 11.131 -6.218 -11.342 1.00 71.69 81 LEU A O 1
ATOM 651 N N . ASP A 1 82 ? 12.221 -4.806 -9.975 1.00 67.00 82 ASP A N 1
ATOM 652 C CA . ASP A 1 82 ? 12.564 -3.873 -11.040 1.00 67.00 82 ASP A CA 1
ATOM 653 C C . ASP A 1 82 ? 13.461 -4.543 -12.098 1.00 67.00 82 ASP A C 1
ATOM 655 O O . ASP A 1 82 ? 14.487 -5.168 -11.814 1.00 67.00 82 ASP A O 1
ATOM 659 N N . SER A 1 83 ? 13.043 -4.450 -13.359 1.00 66.12 83 SER A N 1
ATOM 660 C CA . SER A 1 83 ? 13.695 -5.148 -14.460 1.00 66.12 83 SER A CA 1
ATOM 661 C C . SER A 1 83 ? 15.039 -4.504 -14.795 1.00 66.12 83 SER A C 1
ATOM 663 O O . SER A 1 83 ? 15.117 -3.304 -15.070 1.00 66.12 83 SER A O 1
ATOM 665 N N . ASN A 1 84 ? 16.089 -5.320 -14.886 1.00 72.94 84 ASN A N 1
ATOM 666 C CA . ASN A 1 84 ? 17.393 -4.903 -15.414 1.00 72.94 84 ASN A CA 1
ATOM 667 C C . ASN A 1 84 ? 17.445 -4.891 -16.954 1.00 72.94 84 ASN A C 1
ATOM 669 O O . ASN A 1 84 ? 18.502 -4.642 -17.528 1.00 72.94 84 ASN A O 1
ATOM 673 N N . LEU A 1 85 ? 16.331 -5.193 -17.636 1.00 81.25 85 LEU A N 1
ATOM 674 C CA . LEU A 1 85 ? 16.275 -5.253 -19.101 1.00 81.25 85 LEU A CA 1
ATOM 675 C C . LEU A 1 85 ? 16.227 -3.870 -19.756 1.00 81.25 85 LEU A C 1
ATOM 677 O O . LEU A 1 85 ? 16.608 -3.742 -20.915 1.00 81.25 85 LEU A O 1
ATOM 681 N N . LEU A 1 86 ? 15.743 -2.857 -19.035 1.00 79.31 86 LEU A N 1
ATOM 682 C CA . LEU A 1 86 ? 15.626 -1.488 -19.528 1.00 79.31 86 LEU A CA 1
ATOM 683 C C . LEU A 1 86 ? 16.606 -0.582 -18.789 1.00 79.31 86 LEU A C 1
ATOM 685 O O . LEU A 1 86 ? 16.683 -0.597 -17.559 1.00 79.31 86 LEU A O 1
ATOM 689 N N . SER A 1 87 ? 17.314 0.259 -19.537 1.00 84.19 87 SER A N 1
ATOM 690 C CA . SER A 1 87 ? 18.083 1.360 -18.961 1.00 84.19 87 SER A CA 1
ATOM 691 C C . SER A 1 87 ? 17.162 2.389 -18.293 1.00 84.19 87 SER A C 1
ATOM 693 O O . SER A 1 87 ? 15.980 2.499 -18.619 1.00 84.19 87 SER A O 1
ATOM 695 N N . ILE A 1 88 ? 17.711 3.213 -17.394 1.00 81.94 88 ILE A N 1
ATOM 696 C CA . ILE A 1 88 ? 16.966 4.305 -16.734 1.00 81.94 88 ILE A CA 1
ATOM 697 C C . ILE A 1 88 ? 16.326 5.246 -17.769 1.00 81.94 88 ILE A C 1
ATOM 699 O O . ILE A 1 88 ? 15.188 5.679 -17.601 1.00 81.94 88 ILE A O 1
ATOM 703 N N . TYR A 1 89 ? 17.031 5.532 -18.868 1.00 83.19 89 TYR A N 1
ATOM 704 C CA . TYR A 1 89 ? 16.499 6.353 -19.956 1.00 83.19 89 TYR A CA 1
ATOM 705 C C . TYR A 1 89 ? 15.274 5.709 -20.618 1.00 83.19 89 TYR A C 1
ATOM 707 O O . TYR A 1 89 ? 14.270 6.385 -20.838 1.00 83.19 89 TYR A O 1
ATOM 715 N N . GLU A 1 90 ? 15.328 4.407 -20.906 1.00 82.19 90 GLU A N 1
ATOM 716 C CA . GLU A 1 90 ? 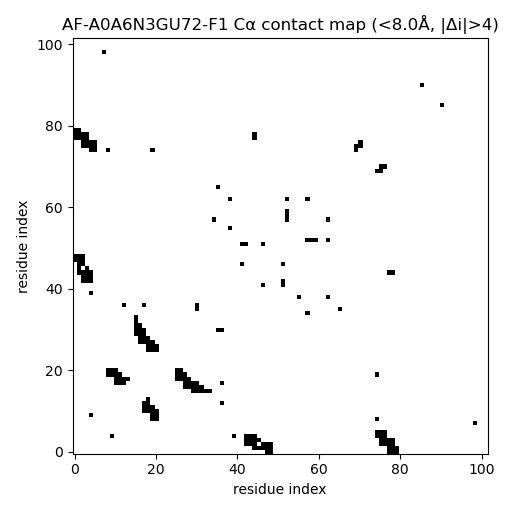14.202 3.678 -21.498 1.00 82.19 90 GLU A CA 1
ATOM 717 C C . GLU A 1 90 ? 13.022 3.593 -20.533 1.00 82.19 90 GLU A C 1
ATOM 719 O O . GLU A 1 90 ? 11.895 3.863 -20.945 1.00 82.19 90 GLU A O 1
ATOM 724 N N . LYS A 1 91 ? 13.272 3.318 -19.246 1.00 80.06 91 LYS A N 1
ATOM 725 C CA . LYS A 1 91 ? 12.237 3.358 -18.202 1.00 80.06 91 LYS A CA 1
ATOM 726 C C . LYS A 1 91 ? 11.535 4.713 -18.181 1.00 80.06 91 LYS A C 1
ATOM 728 O O . LYS A 1 91 ? 10.317 4.763 -18.290 1.00 80.06 91 LYS A O 1
ATOM 733 N N . ASN A 1 92 ? 12.289 5.811 -18.157 1.00 77.06 92 ASN A N 1
ATOM 734 C CA . ASN A 1 92 ? 11.723 7.163 -18.151 1.00 77.06 92 ASN A CA 1
ATOM 735 C C . ASN A 1 92 ? 10.941 7.489 -19.430 1.00 77.06 92 ASN A C 1
ATOM 737 O O . ASN A 1 92 ? 9.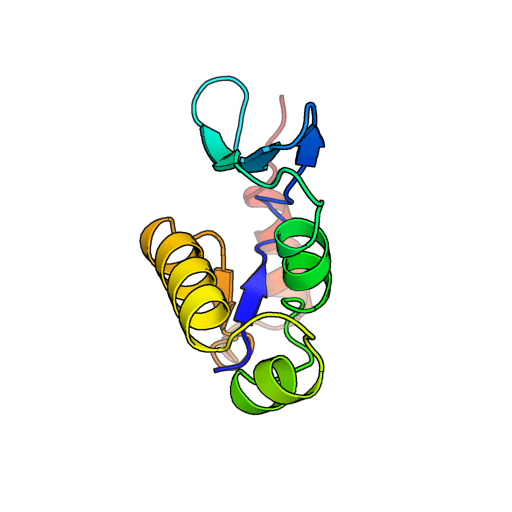866 8.084 -19.356 1.00 77.06 92 ASN A O 1
ATOM 741 N N . ARG A 1 93 ? 11.452 7.075 -20.598 1.00 80.69 93 ARG A N 1
ATOM 742 C CA . ARG A 1 93 ? 10.774 7.256 -21.889 1.00 80.69 93 ARG A CA 1
ATOM 743 C C . ARG A 1 93 ? 9.435 6.517 -21.944 1.00 80.69 93 ARG A C 1
ATOM 745 O O . ARG A 1 93 ? 8.495 7.029 -22.543 1.00 80.69 93 ARG A O 1
ATOM 752 N N . TYR A 1 94 ? 9.346 5.322 -21.361 1.00 77.56 94 TYR A N 1
ATOM 753 C CA . TYR A 1 94 ? 8.109 4.537 -21.356 1.00 77.56 94 TYR A CA 1
ATOM 754 C C . TYR A 1 94 ? 7.168 4.891 -20.198 1.00 77.56 94 TYR A C 1
ATOM 756 O O . TYR A 1 94 ? 5.958 4.756 -20.365 1.00 77.56 94 TYR A O 1
ATOM 764 N N . ASN A 1 95 ? 7.679 5.430 -19.086 1.00 69.56 95 ASN A N 1
ATOM 765 C CA . ASN A 1 95 ? 6.864 5.910 -17.963 1.00 69.56 95 ASN A CA 1
ATOM 766 C C . ASN A 1 95 ? 5.930 7.070 -18.377 1.00 69.56 95 ASN A C 1
ATOM 768 O O . ASN A 1 95 ? 4.841 7.247 -17.840 1.00 69.56 95 ASN A O 1
ATOM 772 N N . THR A 1 96 ? 6.303 7.836 -19.409 1.00 55.69 96 THR A N 1
ATOM 773 C CA . THR A 1 96 ? 5.461 8.919 -19.946 1.00 55.69 96 THR A CA 1
ATOM 774 C C . THR A 1 96 ? 4.223 8.416 -20.703 1.00 55.69 96 THR A C 1
ATOM 776 O O . THR A 1 96 ? 3.267 9.169 -20.851 1.00 55.69 96 THR A O 1
ATOM 779 N N . ASN A 1 97 ? 4.191 7.151 -21.146 1.00 50.81 97 ASN A N 1
ATOM 780 C CA . ASN A 1 97 ? 3.038 6.583 -21.863 1.00 50.81 97 ASN A CA 1
ATOM 781 C C . ASN A 1 97 ? 1.955 6.010 -20.931 1.00 50.81 97 ASN A C 1
ATOM 783 O O . ASN A 1 97 ? 0.837 5.759 -21.378 1.00 50.81 97 ASN A O 1
ATOM 787 N N . THR A 1 98 ? 2.242 5.824 -19.642 1.00 48.94 98 THR A N 1
ATOM 788 C CA . THR A 1 98 ? 1.238 5.446 -18.629 1.00 48.94 98 THR A CA 1
ATOM 789 C C . THR A 1 98 ? 0.484 6.647 -18.057 1.00 48.94 98 THR A C 1
ATOM 791 O O . THR A 1 98 ? -0.565 6.470 -17.447 1.00 48.94 98 THR A O 1
ATOM 794 N N . VAL A 1 99 ? 0.953 7.869 -18.329 1.00 43.47 99 VAL A N 1
ATOM 795 C CA . VAL A 1 99 ? 0.248 9.127 -18.046 1.00 43.47 99 VAL A CA 1
ATOM 796 C C . VAL A 1 99 ? -0.188 9.747 -19.374 1.00 43.47 99 VAL A C 1
ATOM 798 O O . VAL A 1 99 ? 0.293 10.801 -19.782 1.00 43.47 99 VAL A O 1
ATOM 801 N N . THR A 1 100 ? -1.082 9.075 -20.102 1.00 35.31 100 THR A N 1
ATOM 802 C CA . THR A 1 100 ? -1.703 9.698 -21.279 1.00 35.31 100 THR A CA 1
ATOM 803 C C . THR A 1 100 ? -2.971 10.434 -20.848 1.00 35.31 100 THR A C 1
ATOM 805 O O . THR A 1 100 ? -4.013 9.820 -20.672 1.00 35.31 100 THR A O 1
ATOM 808 N N . ASN A 1 101 ? -2.785 11.738 -20.618 1.00 34.69 101 ASN A N 1
ATOM 809 C CA . ASN A 1 101 ? -3.657 12.899 -20.851 1.00 34.69 101 ASN A CA 1
ATOM 810 C C . ASN A 1 101 ? -5.194 12.766 -20.736 1.00 34.69 101 ASN A C 1
ATOM 812 O O . ASN A 1 101 ? -5.817 11.939 -21.395 1.00 34.69 101 ASN A O 1
ATOM 816 N N . PHE A 1 102 ? -5.756 13.705 -19.958 1.00 38.91 102 PHE A N 1
ATOM 817 C CA . PHE A 1 102 ? -7.166 14.123 -19.911 1.00 38.91 102 PHE A CA 1
ATOM 818 C C . PHE A 1 102 ? -7.840 14.247 -21.283 1.00 38.91 102 PHE A C 1
ATOM 820 O O . PHE A 1 102 ? -7.172 14.722 -22.232 1.00 38.91 102 PHE A O 1
#

Solvent-accessible surface area (backbone atoms only — not comparable to full-atom values): 6148 Å² total; per-residue (Å²): 107,21,44,16,59,35,80,92,45,60,72,43,81,55,95,46,24,39,38,36,67,50,100,90,54,67,50,79,43,88,27,84,83,48,56,63,62,55,52,54,69,61,34,64,36,86,41,39,62,74,53,44,55,73,70,48,94,62,58,60,70,58,52,49,52,52,52,48,55,33,49,80,68,64,40,43,44,50,62,85,70,64,66,87,87,52,54,71,68,54,49,56,64,53,55,55,68,78,63,72,74,134